Protein AF-A0A443RWI8-F1 (afdb_monomer)

Sequence (83 aa):
MIIVDDHIHEILEKWDQIDDEIWGKIIYMERNRRIAKAYARAPVLTINGSEDGFDGFKIGVNGFETSVNDAMVKRVKRHIGQV

Structure (mmCIF, N/CA/C/O backbone):
data_AF-A0A443RWI8-F1
#
_entry.id   AF-A0A443RWI8-F1
#
loop_
_atom_site.group_PDB
_atom_site.id
_atom_site.type_symbol
_atom_site.label_atom_id
_atom_site.label_alt_id
_atom_site.label_comp_id
_atom_site.label_asym_id
_atom_site.label_entity_id
_atom_site.label_seq_id
_atom_site.pdbx_PDB_ins_code
_atom_site.Cartn_x
_atom_site.Cartn_y
_atom_site.Cartn_z
_atom_site.occupancy
_atom_site.B_iso_or_equiv
_atom_site.auth_seq_id
_atom_site.auth_comp_id
_atom_site.auth_asym_id
_atom_site.auth_atom_id
_atom_site.pdbx_PDB_model_num
ATOM 1 N N . MET A 1 1 ? 14.744 -14.982 3.008 1.00 51.22 1 MET A N 1
ATOM 2 C CA . MET A 1 1 ? 13.514 -15.086 3.815 1.00 51.22 1 MET A CA 1
ATOM 3 C C . MET A 1 1 ? 13.726 -14.202 5.042 1.00 51.22 1 MET A C 1
ATOM 5 O O . MET A 1 1 ? 14.232 -14.706 6.022 1.00 51.22 1 MET A O 1
ATOM 9 N N . ILE A 1 2 ? 13.583 -12.873 4.899 1.00 70.75 2 ILE A N 1
ATOM 10 C CA . ILE A 1 2 ? 13.947 -11.868 5.938 1.00 70.75 2 ILE A CA 1
ATOM 11 C C . ILE A 1 2 ? 12.940 -10.694 5.939 1.00 70.75 2 ILE A C 1
ATOM 13 O O . ILE A 1 2 ? 12.490 -10.258 6.985 1.00 70.75 2 ILE A O 1
ATOM 17 N N . ILE A 1 3 ? 12.477 -10.250 4.759 1.00 80.06 3 ILE A N 1
ATOM 18 C CA . ILE A 1 3 ? 11.603 -9.063 4.613 1.00 80.06 3 ILE A CA 1
ATOM 19 C C . ILE A 1 3 ? 10.286 -9.157 5.405 1.00 80.06 3 ILE A C 1
ATOM 21 O O . ILE A 1 3 ? 9.823 -8.157 5.945 1.00 80.06 3 ILE A O 1
ATOM 25 N N . VAL A 1 4 ? 9.655 -10.334 5.446 1.00 83.88 4 VAL A N 1
ATOM 26 C CA . VAL A 1 4 ? 8.369 -10.507 6.144 1.00 83.88 4 VAL A CA 1
ATOM 27 C C . VAL A 1 4 ? 8.566 -10.430 7.657 1.00 83.88 4 VAL A C 1
ATOM 29 O O . VAL A 1 4 ? 7.838 -9.696 8.322 1.00 83.88 4 VAL A O 1
ATOM 32 N N . ASP A 1 5 ? 9.585 -11.112 8.179 1.00 91.44 5 ASP A N 1
ATOM 33 C CA . 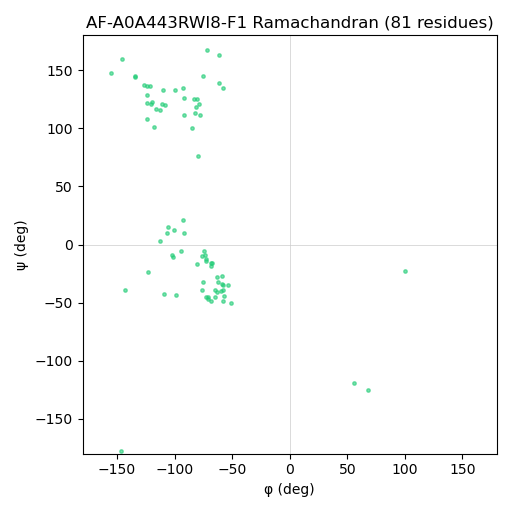ASP A 1 5 ? 9.864 -11.164 9.616 1.00 91.44 5 ASP A CA 1
ATOM 34 C C . ASP A 1 5 ? 10.246 -9.787 10.169 1.00 91.44 5 ASP A C 1
ATOM 36 O O . ASP A 1 5 ? 9.755 -9.413 11.234 1.00 91.44 5 ASP A O 1
ATOM 40 N N . ASP A 1 6 ? 11.025 -8.998 9.418 1.00 90.62 6 ASP A N 1
ATOM 41 C CA . ASP A 1 6 ? 11.361 -7.609 9.768 1.00 90.62 6 ASP A CA 1
ATOM 42 C C . ASP A 1 6 ? 10.102 -6.736 9.881 1.00 90.62 6 ASP A C 1
ATOM 44 O O . ASP A 1 6 ? 9.981 -5.882 10.760 1.00 90.62 6 ASP A O 1
ATOM 48 N N . HIS A 1 7 ? 9.138 -6.933 8.977 1.00 90.75 7 HIS A N 1
ATOM 49 C CA . HIS A 1 7 ? 7.904 -6.157 8.967 1.00 90.75 7 HIS A CA 1
ATOM 50 C C . HIS A 1 7 ? 6.925 -6.564 10.061 1.00 90.75 7 HIS A C 1
ATOM 52 O O . HIS A 1 7 ? 6.218 -5.690 10.567 1.00 90.75 7 HIS A O 1
ATOM 58 N N . ILE A 1 8 ? 6.908 -7.845 10.433 1.00 93.25 8 ILE A N 1
ATOM 59 C CA . ILE A 1 8 ? 6.152 -8.345 11.582 1.00 93.25 8 ILE A CA 1
ATOM 60 C C . ILE A 1 8 ? 6.769 -7.814 12.878 1.00 93.25 8 ILE A C 1
ATOM 62 O O . ILE A 1 8 ? 6.043 -7.242 13.687 1.00 93.25 8 ILE A O 1
ATOM 66 N N . HIS A 1 9 ? 8.092 -7.912 13.048 1.00 94.75 9 HIS A N 1
ATOM 67 C CA . HIS A 1 9 ? 8.780 -7.355 14.218 1.00 94.75 9 HIS A CA 1
ATOM 68 C C . HIS A 1 9 ? 8.519 -5.855 14.362 1.00 94.75 9 HIS A C 1
ATOM 70 O O . HIS A 1 9 ? 8.144 -5.413 15.442 1.00 94.75 9 HIS A O 1
ATOM 76 N N . GLU A 1 10 ? 8.595 -5.085 13.269 1.00 92.81 10 GLU A N 1
ATOM 77 C CA . GLU A 1 10 ? 8.289 -3.647 13.299 1.00 92.81 10 GLU A CA 1
ATOM 78 C C . GLU A 1 10 ? 6.862 -3.352 13.804 1.00 92.81 10 GL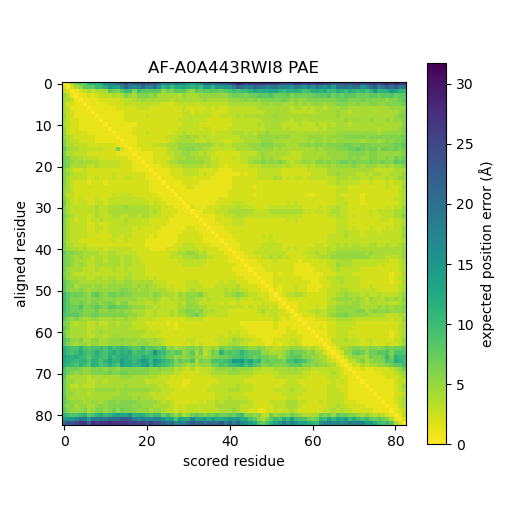U A C 1
ATOM 80 O O . GLU A 1 10 ? 6.639 -2.317 14.431 1.00 92.81 10 GLU A O 1
ATOM 85 N N . ILE A 1 11 ? 5.882 -4.213 13.499 1.00 94.75 11 ILE A N 1
ATOM 86 C CA . ILE A 1 11 ? 4.510 -4.069 14.008 1.00 94.75 11 ILE A CA 1
ATOM 87 C C . ILE A 1 11 ? 4.442 -4.424 15.492 1.00 94.75 11 ILE A C 1
ATOM 89 O O . ILE A 1 11 ? 3.847 -3.673 16.258 1.00 94.75 11 ILE A O 1
ATOM 93 N N . LEU A 1 12 ? 5.065 -5.530 15.900 1.00 95.75 12 LEU A N 1
ATOM 94 C CA . LEU A 1 12 ? 5.048 -5.993 17.288 1.00 95.75 12 LEU A CA 1
ATOM 95 C C . LEU A 1 12 ? 5.728 -4.999 18.237 1.00 95.75 12 LEU A C 1
ATOM 97 O O . LEU A 1 12 ? 5.203 -4.727 19.310 1.00 95.75 12 LEU A O 1
ATOM 101 N N . GLU A 1 13 ? 6.848 -4.399 17.829 1.00 96.75 13 GLU A N 1
ATOM 102 C CA . GLU A 1 13 ? 7.546 -3.374 18.621 1.00 96.75 13 GLU A CA 1
ATOM 103 C C . GLU A 1 13 ? 6.708 -2.108 18.839 1.00 96.75 13 GLU A C 1
ATOM 105 O O . GLU A 1 13 ? 6.897 -1.394 19.823 1.00 96.75 13 GLU A O 1
ATOM 110 N N . LYS A 1 14 ? 5.799 -1.808 17.909 1.00 94.50 14 LYS A N 1
ATOM 111 C CA . LYS A 1 14 ? 4.970 -0.597 17.924 1.00 94.50 14 LYS A CA 1
ATOM 112 C C . LYS A 1 14 ? 3.525 -0.879 18.299 1.00 94.50 14 LYS A C 1
ATOM 114 O O . LYS A 1 14 ? 2.707 0.022 18.161 1.00 94.50 14 LYS A O 1
ATOM 119 N N . TRP A 1 15 ? 3.215 -2.093 18.750 1.00 94.25 15 TRP A N 1
ATOM 120 C CA . TRP A 1 15 ? 1.845 -2.567 18.917 1.00 94.25 15 TRP A CA 1
ATOM 121 C C . TRP A 1 15 ? 0.976 -1.588 19.713 1.00 94.25 15 TRP A C 1
ATOM 123 O O . TRP A 1 15 ? -0.051 -1.142 19.216 1.00 94.25 15 TRP A O 1
ATOM 133 N N . ASP A 1 16 ? 1.459 -1.139 20.871 1.00 95.88 16 ASP A N 1
ATOM 134 C CA . ASP A 1 16 ? 0.717 -0.231 21.757 1.00 95.88 16 ASP A CA 1
ATOM 135 C C . ASP A 1 16 ? 0.632 1.223 21.245 1.00 95.88 16 ASP A C 1
ATOM 137 O O . ASP A 1 16 ? -0.063 2.053 21.825 1.00 95.88 16 ASP A O 1
ATOM 141 N N . GLN A 1 17 ? 1.367 1.559 20.181 1.00 94.62 17 GLN A N 1
ATOM 142 C CA . GLN A 1 17 ? 1.374 2.881 19.539 1.00 94.62 17 GLN A CA 1
ATOM 143 C C . GLN A 1 17 ? 0.549 2.903 18.246 1.00 94.62 17 GLN A C 1
ATOM 145 O O . GLN A 1 17 ? 0.377 3.966 17.645 1.00 94.62 17 GLN A O 1
ATOM 150 N N . ILE A 1 18 ? 0.095 1.739 17.775 1.00 93.38 18 ILE A N 1
ATOM 151 C CA . ILE A 1 18 ? -0.753 1.632 16.594 1.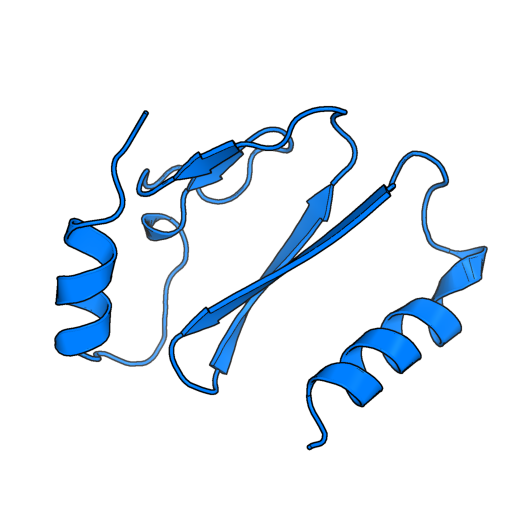00 93.38 18 ILE A CA 1
ATOM 152 C C . ILE A 1 18 ? -2.185 1.950 17.016 1.00 93.38 18 ILE A C 1
ATOM 154 O O . ILE A 1 18 ? -2.728 1.354 17.939 1.00 93.38 18 ILE A O 1
ATOM 158 N N . ASP A 1 19 ? -2.766 2.918 16.317 1.00 94.56 19 ASP A N 1
ATOM 159 C CA . ASP A 1 19 ? -4.166 3.309 16.444 1.00 94.56 19 ASP A CA 1
ATOM 160 C C . ASP A 1 19 ? -5.086 2.109 16.155 1.00 94.56 19 ASP A C 1
ATOM 162 O O . ASP A 1 19 ? -4.862 1.378 15.186 1.00 94.56 19 ASP A O 1
ATOM 166 N N . ASP A 1 20 ? -6.098 1.901 16.992 1.00 94.25 20 ASP A N 1
ATOM 167 C CA . ASP A 1 20 ? -6.993 0.744 16.945 1.00 94.25 20 ASP A CA 1
ATOM 168 C C . ASP A 1 20 ? -7.902 0.732 15.707 1.00 94.25 20 ASP A C 1
ATOM 170 O O . ASP A 1 20 ? -8.379 -0.329 15.301 1.00 94.25 20 ASP A O 1
ATOM 174 N N . GLU A 1 21 ? -8.069 1.877 15.038 1.00 95.44 21 GLU A N 1
ATOM 175 C CA . GLU A 1 21 ? -8.749 1.962 13.744 1.00 95.44 21 GLU A CA 1
ATOM 176 C C . GLU A 1 21 ? -7.914 1.393 12.582 1.00 95.44 21 GLU A C 1
ATOM 178 O O . GLU A 1 21 ? -8.432 1.180 11.481 1.00 95.44 21 GLU A O 1
ATOM 183 N N . ILE A 1 22 ? -6.611 1.158 12.779 1.00 95.69 22 ILE A N 1
ATOM 184 C CA . ILE A 1 22 ? -5.737 0.605 11.741 1.00 95.69 22 ILE A CA 1
ATOM 185 C C . ILE A 1 22 ? -5.890 -0.915 11.691 1.00 95.69 22 I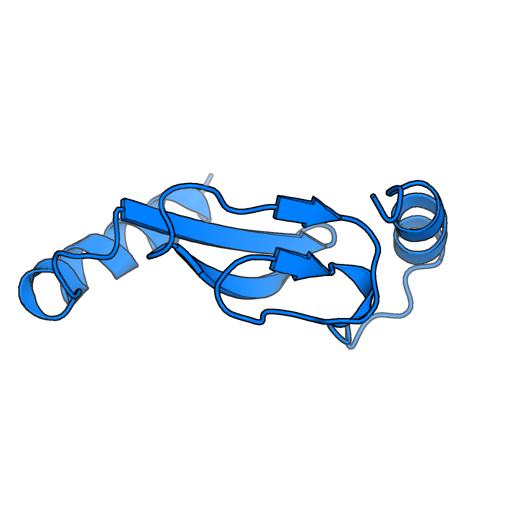LE A C 1
ATOM 187 O O . ILE A 1 22 ? -5.421 -1.639 12.565 1.00 95.69 22 ILE A O 1
ATOM 191 N N . TRP A 1 23 ? -6.445 -1.423 10.592 1.00 94.94 23 TRP A N 1
ATOM 192 C CA . TRP A 1 23 ? -6.637 -2.865 10.389 1.00 94.94 23 TRP A CA 1
ATOM 193 C C . TRP A 1 23 ? -5.588 -3.502 9.469 1.00 94.94 23 TRP A C 1
ATOM 195 O O . TRP A 1 23 ? -5.505 -4.727 9.369 1.00 94.94 23 TRP A O 1
ATOM 205 N N . GLY A 1 24 ? -4.771 -2.699 8.780 1.00 94.56 24 GLY A N 1
ATOM 206 C CA . GLY A 1 24 ? -3.802 -3.221 7.820 1.00 94.56 24 GLY A CA 1
ATOM 207 C C . GLY A 1 24 ? -2.602 -2.314 7.580 1.00 94.56 24 GLY A C 1
ATOM 208 O O . GLY A 1 24 ? -2.708 -1.090 7.580 1.00 94.56 24 GLY A O 1
ATOM 209 N N . LYS A 1 25 ? -1.445 -2.926 7.308 1.00 94.81 25 LYS A N 1
ATOM 210 C CA . LYS A 1 25 ? -0.232 -2.245 6.835 1.00 94.81 25 LYS A CA 1
ATOM 211 C C . LYS A 1 25 ? 0.107 -2.730 5.434 1.00 94.81 25 LYS A C 1
ATOM 213 O O . LYS A 1 25 ? 0.433 -3.897 5.232 1.00 94.81 25 LYS A O 1
ATOM 218 N N . ILE A 1 26 ? 0.061 -1.817 4.473 1.00 95.12 26 ILE A N 1
ATOM 219 C CA . ILE A 1 26 ? 0.365 -2.078 3.071 1.00 95.12 26 ILE A CA 1
ATOM 220 C C . ILE A 1 26 ? 1.789 -1.609 2.801 1.00 95.12 26 ILE A C 1
ATOM 222 O O . ILE A 1 26 ? 2.186 -0.507 3.185 1.00 95.12 26 ILE A O 1
ATOM 226 N N . ILE A 1 27 ? 2.566 -2.455 2.131 1.00 94.69 27 ILE A N 1
ATOM 227 C CA . ILE A 1 27 ? 3.955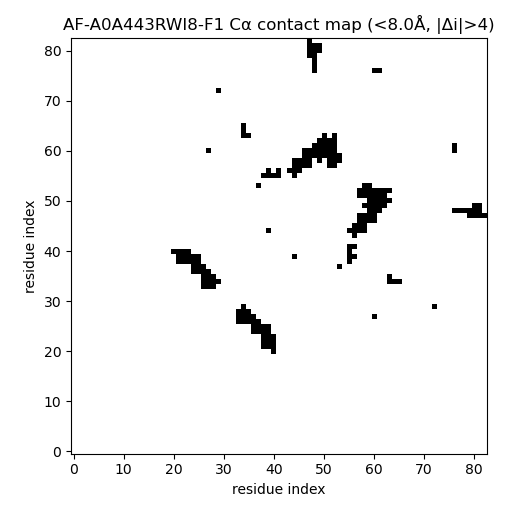 -2.176 1.778 1.00 94.69 27 ILE A CA 1
ATOM 228 C C . ILE A 1 27 ? 4.088 -2.328 0.268 1.00 94.69 27 ILE A C 1
ATOM 230 O O . ILE A 1 27 ? 4.036 -3.440 -0.255 1.00 94.69 27 ILE A O 1
ATOM 234 N N . TYR A 1 28 ? 4.247 -1.207 -0.435 1.00 94.19 28 TYR A N 1
ATOM 235 C CA . TYR A 1 28 ? 4.462 -1.218 -1.879 1.00 94.19 28 TYR A CA 1
ATOM 236 C C . TYR A 1 28 ? 5.943 -1.451 -2.177 1.00 94.19 28 TYR A C 1
ATOM 238 O O . TYR A 1 28 ? 6.820 -0.734 -1.681 1.00 94.19 28 TYR A O 1
ATOM 246 N N . MET A 1 29 ? 6.209 -2.470 -2.990 1.00 93.25 29 MET A N 1
ATOM 247 C CA . MET A 1 29 ? 7.549 -2.915 -3.347 1.00 93.25 29 MET A CA 1
ATOM 248 C C . MET A 1 29 ? 7.731 -2.847 -4.863 1.00 93.25 29 MET A C 1
ATOM 250 O O . MET A 1 29 ? 6.887 -3.321 -5.620 1.00 93.25 29 MET A O 1
ATOM 254 N N . GLU A 1 30 ? 8.878 -2.344 -5.304 1.00 93.75 30 GLU A N 1
ATOM 255 C CA . GLU A 1 30 ? 9.355 -2.493 -6.678 1.00 93.75 30 GLU A CA 1
ATOM 256 C C . GLU A 1 30 ? 10.596 -3.386 -6.643 1.00 93.75 30 GLU A C 1
ATOM 258 O O . GLU A 1 30 ? 11.613 -3.042 -6.036 1.00 93.75 30 GLU A O 1
ATOM 263 N N . ARG A 1 31 ? 10.514 -4.570 -7.268 1.00 91.12 31 ARG A N 1
ATOM 264 C CA . ARG A 1 31 ? 11.543 -5.620 -7.149 1.00 91.12 31 ARG A CA 1
ATOM 265 C C . ARG A 1 31 ? 11.778 -5.985 -5.674 1.00 91.12 31 ARG A C 1
ATOM 267 O O . ARG A 1 31 ? 10.864 -6.437 -4.998 1.00 91.12 31 ARG A O 1
ATOM 274 N N . ASN A 1 32 ? 13.000 -5.801 -5.181 1.00 90.50 32 ASN A N 1
ATOM 275 C CA . ASN A 1 32 ? 13.422 -6.032 -3.803 1.00 90.50 32 ASN A CA 1
ATOM 276 C C . ASN A 1 32 ? 13.501 -4.737 -2.973 1.00 90.50 32 ASN A C 1
ATOM 278 O O . ASN A 1 32 ? 14.095 -4.745 -1.896 1.00 90.50 32 ASN A O 1
ATOM 282 N N . AR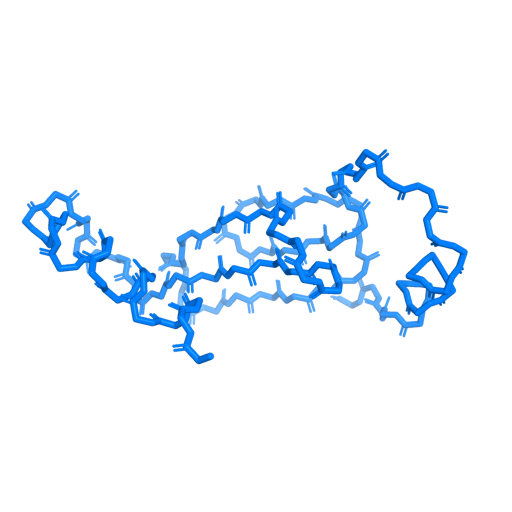G A 1 33 ? 12.951 -3.619 -3.465 1.00 89.50 33 ARG A N 1
ATOM 283 C CA . ARG A 1 33 ? 12.983 -2.324 -2.777 1.00 89.50 33 ARG A CA 1
ATOM 284 C C . ARG A 1 33 ? 11.602 -1.941 -2.281 1.00 89.50 33 ARG A C 1
ATOM 286 O O . ARG A 1 33 ? 10.632 -1.981 -3.030 1.00 89.50 33 ARG A O 1
ATOM 293 N N . ARG A 1 34 ? 11.545 -1.511 -1.025 1.00 92.12 34 ARG A N 1
ATOM 294 C CA . ARG A 1 34 ? 10.361 -0.892 -0.437 1.00 92.12 34 ARG A CA 1
ATOM 295 C C . ARG A 1 34 ? 10.267 0.556 -0.890 1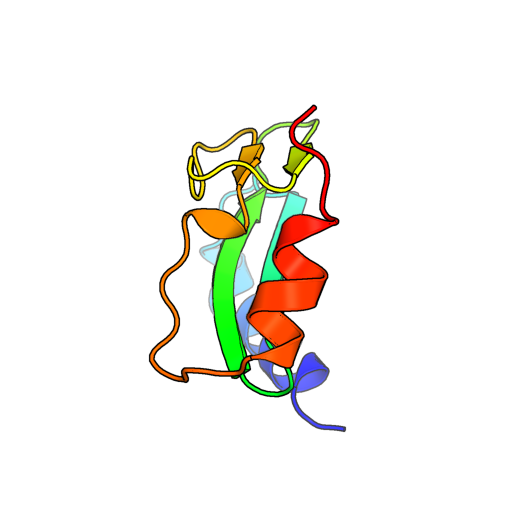.00 92.12 34 ARG A C 1
ATOM 297 O O . ARG A 1 34 ? 11.177 1.329 -0.606 1.00 92.12 34 ARG A O 1
ATOM 304 N N . ILE A 1 35 ? 9.170 0.899 -1.552 1.00 93.69 35 ILE A N 1
ATOM 305 C CA . ILE A 1 35 ? 8.927 2.240 -2.089 1.00 93.69 35 ILE A CA 1
ATOM 306 C C . ILE A 1 35 ? 8.032 3.048 -1.146 1.00 93.69 35 ILE A C 1
ATOM 308 O O . ILE A 1 35 ? 8.344 4.195 -0.851 1.00 93.69 35 ILE A O 1
ATOM 312 N N . ALA A 1 36 ? 6.972 2.439 -0.603 1.00 93.38 36 ALA A N 1
ATOM 313 C CA . ALA A 1 36 ? 6.050 3.120 0.305 1.00 93.38 36 ALA A CA 1
ATOM 314 C C . ALA A 1 36 ? 5.498 2.192 1.397 1.00 93.38 36 ALA A C 1
ATOM 316 O O . ALA A 1 36 ? 5.502 0.965 1.260 1.00 93.38 36 ALA A O 1
ATOM 317 N N . LYS A 1 37 ? 5.015 2.800 2.486 1.00 93.25 37 LYS A N 1
ATOM 318 C CA . LYS A 1 37 ? 4.218 2.157 3.538 1.00 93.25 37 LYS A CA 1
ATOM 319 C C . LYS A 1 37 ? 2.929 2.958 3.716 1.00 93.25 37 LYS A C 1
ATOM 321 O O . LYS A 1 37 ? 2.996 4.182 3.771 1.00 93.25 37 LYS A O 1
ATOM 326 N N . ALA A 1 38 ? 1.800 2.278 3.849 1.00 94.19 38 ALA A N 1
ATOM 327 C CA . ALA A 1 38 ? 0.509 2.887 4.150 1.00 94.19 38 ALA A CA 1
ATOM 328 C C . ALA A 1 38 ? -0.197 2.092 5.252 1.00 94.19 38 ALA A C 1
ATOM 330 O O . ALA A 1 38 ? -0.068 0.868 5.316 1.00 94.19 38 ALA A O 1
ATOM 331 N N . TYR A 1 39 ? -0.937 2.788 6.111 1.00 94.69 39 TYR A N 1
ATOM 332 C CA . TYR A 1 39 ? -1.766 2.182 7.151 1.00 94.69 39 TYR A CA 1
ATOM 333 C C . TYR A 1 39 ? -3.233 2.342 6.761 1.00 94.69 39 TYR A C 1
ATOM 335 O O . TYR A 1 39 ? -3.702 3.460 6.555 1.00 94.69 39 TYR A O 1
ATOM 343 N N . ALA A 1 40 ? -3.939 1.225 6.617 1.00 95.69 40 ALA A N 1
ATOM 344 C CA . ALA A 1 40 ? -5.342 1.201 6.248 1.00 95.69 40 ALA A CA 1
ATOM 345 C C . ALA A 1 40 ? -6.210 1.457 7.477 1.00 95.69 40 ALA A C 1
ATOM 347 O O . ALA A 1 40 ? -6.182 0.676 8.426 1.00 95.69 40 ALA A O 1
ATOM 348 N N . ARG A 1 41 ? -6.974 2.548 7.416 1.00 95.62 41 ARG A N 1
ATOM 349 C CA . ARG A 1 41 ? -8.019 2.901 8.387 1.00 95.62 41 ARG A CA 1
ATOM 350 C C . ARG A 1 41 ? -9.410 2.746 7.785 1.00 95.62 41 ARG A C 1
ATOM 352 O O . ARG A 1 41 ? -10.312 2.201 8.405 1.00 95.62 41 ARG A O 1
ATOM 359 N N . ALA A 1 42 ? -9.577 3.184 6.535 1.00 93.88 42 ALA A N 1
ATOM 360 C CA . ALA A 1 42 ? -10.835 3.038 5.819 1.00 93.88 42 ALA A CA 1
ATOM 361 C C . ALA A 1 42 ? -11.208 1.550 5.661 1.00 93.88 42 ALA A C 1
ATOM 363 O O . ALA A 1 42 ? -10.328 0.755 5.320 1.00 93.88 42 ALA A O 1
ATOM 364 N N . PRO A 1 43 ? -12.486 1.157 5.834 1.00 94.06 43 PRO A N 1
ATOM 365 C CA . PRO A 1 43 ? -12.919 -0.239 5.688 1.00 94.06 43 PRO A CA 1
ATOM 366 C C . PRO A 1 43 ? -12.634 -0.832 4.304 1.00 94.06 43 PRO A C 1
ATOM 368 O O . PRO A 1 43 ? -12.488 -2.042 4.153 1.00 94.06 43 PRO A O 1
ATOM 371 N N . VAL A 1 44 ? -12.572 0.029 3.286 1.00 93.81 44 VAL A N 1
ATOM 372 C CA . VAL A 1 44 ? -12.235 -0.327 1.911 1.00 93.81 44 VAL A CA 1
ATOM 373 C C . VAL A 1 44 ? -11.057 0.528 1.475 1.00 93.81 44 VAL A C 1
ATOM 375 O O . VAL A 1 44 ? -11.100 1.753 1.584 1.00 93.81 44 VAL A O 1
ATOM 378 N N . LEU A 1 45 ? -10.025 -0.132 0.954 1.00 94.38 45 LEU A N 1
ATOM 379 C CA . LEU A 1 45 ? -8.842 0.503 0.395 1.00 94.38 45 LEU A CA 1
ATOM 380 C C . LEU A 1 45 ? -8.706 0.101 -1.074 1.00 94.38 45 LEU A C 1
ATOM 382 O O . LEU A 1 45 ? -8.623 -1.085 -1.393 1.00 94.38 45 LEU A O 1
ATOM 386 N N . THR A 1 46 ? -8.670 1.085 -1.966 1.00 94.81 46 THR A N 1
ATOM 387 C CA . THR A 1 46 ? -8.485 0.858 -3.406 1.00 94.81 46 THR A CA 1
ATOM 388 C C . THR A 1 46 ? -7.006 0.942 -3.757 1.00 94.81 46 THR A C 1
ATOM 390 O O . THR A 1 46 ? -6.328 1.870 -3.336 1.00 94.81 46 THR A O 1
ATOM 393 N N . ILE A 1 47 ? -6.486 0.004 -4.547 1.00 95.44 47 ILE A N 1
ATOM 394 C CA . ILE A 1 47 ? -5.110 0.057 -5.060 1.00 95.44 47 ILE A CA 1
ATOM 395 C C . ILE A 1 47 ? -5.183 0.063 -6.582 1.00 95.44 47 ILE A C 1
ATOM 397 O O . ILE A 1 47 ? -5.728 -0.869 -7.172 1.00 95.44 47 ILE A O 1
ATOM 401 N N . ASN A 1 48 ? -4.649 1.104 -7.216 1.00 95.25 48 ASN A N 1
ATOM 402 C CA . ASN A 1 48 ? -4.725 1.276 -8.663 1.00 95.25 48 ASN A CA 1
ATOM 403 C C . ASN A 1 48 ? -3.466 1.975 -9.222 1.00 95.25 48 ASN A C 1
ATOM 405 O O . ASN A 1 48 ? -2.496 2.231 -8.508 1.00 95.25 48 ASN A O 1
ATOM 409 N N . GLY A 1 49 ? -3.455 2.229 -10.530 1.00 94.69 49 GLY A N 1
ATOM 410 C CA . GLY A 1 49 ? -2.361 2.862 -11.267 1.00 94.69 49 GLY A CA 1
ATOM 411 C C . GLY A 1 49 ? -2.492 4.379 -11.408 1.00 94.69 49 GLY A C 1
ATOM 412 O O . GLY A 1 49 ? -1.922 4.941 -12.347 1.00 94.69 49 GLY A O 1
ATOM 413 N N . SER A 1 50 ? -3.268 5.056 -10.559 1.00 94.19 50 SER A N 1
ATOM 414 C CA . SER A 1 50 ? -3.306 6.521 -10.572 1.00 94.19 50 SER A CA 1
ATOM 415 C C . SER A 1 50 ? -2.009 7.119 -10.012 1.00 94.19 50 SER A C 1
ATOM 417 O O . SER A 1 50 ? -1.165 6.422 -9.434 1.00 94.19 50 SER A O 1
ATOM 419 N N . GLU A 1 51 ? -1.835 8.423 -10.216 1.00 93.25 51 GLU A N 1
ATOM 420 C CA . GLU A 1 51 ? -0.698 9.201 -9.708 1.00 93.25 51 GLU A CA 1
ATOM 421 C C . GLU A 1 51 ? -0.990 9.838 -8.336 1.00 93.25 51 GLU A C 1
ATOM 423 O O . GLU A 1 51 ? -0.190 10.620 -7.835 1.00 93.25 51 GLU A O 1
ATOM 428 N N . ASP A 1 52 ? -2.106 9.463 -7.699 1.00 90.56 52 ASP A N 1
ATOM 429 C CA . ASP A 1 52 ? -2.614 10.110 -6.479 1.00 90.56 52 ASP A CA 1
ATOM 430 C C . ASP A 1 52 ? -1.781 9.793 -5.220 1.00 90.56 52 ASP A C 1
ATOM 432 O O . ASP A 1 52 ? -1.953 10.422 -4.178 1.00 90.56 52 ASP A O 1
ATOM 436 N N . GLY A 1 53 ? -0.875 8.810 -5.276 1.00 91.06 53 GLY A N 1
ATOM 437 C CA . GLY A 1 53 ? -0.104 8.392 -4.105 1.00 91.06 53 GLY A CA 1
ATOM 438 C C . GLY A 1 53 ? -1.003 7.729 -3.060 1.00 91.06 53 GLY A C 1
ATOM 439 O O . GLY A 1 53 ? -1.671 6.755 -3.382 1.00 91.06 53 GLY A O 1
ATOM 440 N N . PHE A 1 54 ? -1.008 8.202 -1.811 1.00 93.12 54 PHE A N 1
ATOM 441 C CA . PHE A 1 54 ? -1.892 7.685 -0.754 1.00 93.12 54 PHE A CA 1
ATOM 442 C C . PHE A 1 54 ? -2.733 8.807 -0.140 1.00 93.12 54 PHE A C 1
ATOM 444 O O . PHE A 1 54 ? -2.173 9.748 0.419 1.00 93.12 54 PHE A O 1
ATOM 451 N N . ASP A 1 55 ? -4.060 8.670 -0.195 1.00 88.88 55 ASP A N 1
ATOM 452 C CA . ASP A 1 55 ? -5.023 9.665 0.312 1.00 88.88 55 ASP A CA 1
ATOM 453 C C . ASP A 1 55 ? -5.842 9.183 1.533 1.00 88.88 55 ASP A C 1
ATOM 455 O O . ASP A 1 55 ? -6.714 9.898 2.024 1.00 88.88 55 ASP A O 1
ATOM 459 N N . GLY A 1 56 ? -5.571 7.972 2.035 1.00 89.44 56 GLY A N 1
ATOM 460 C CA . GLY A 1 56 ? -6.319 7.331 3.127 1.00 89.44 56 GLY A CA 1
ATOM 461 C C . GLY A 1 56 ? -7.355 6.292 2.677 1.00 89.44 56 GLY A C 1
ATOM 462 O O . GLY A 1 56 ? -7.662 5.379 3.444 1.00 89.44 56 GLY A O 1
ATOM 463 N N . PHE A 1 57 ? -7.829 6.369 1.432 1.00 91.88 57 PHE A N 1
ATOM 464 C CA . PHE A 1 57 ? -8.837 5.472 0.842 1.00 91.88 57 PHE A CA 1
ATOM 465 C C . PHE A 1 57 ? -8.336 4.774 -0.428 1.00 91.88 57 PHE A C 1
ATOM 467 O O . PHE A 1 57 ? -8.822 3.700 -0.797 1.00 91.88 57 PHE A O 1
ATOM 474 N N . LYS A 1 58 ? -7.349 5.365 -1.098 1.00 93.62 58 LYS A N 1
ATOM 475 C CA . LYS A 1 58 ? -6.769 4.917 -2.353 1.00 93.62 58 LYS A CA 1
ATOM 476 C C . LYS A 1 58 ? -5.246 4.971 -2.296 1.00 93.62 58 LYS A C 1
ATOM 478 O O . LYS A 1 58 ? -4.654 5.869 -1.702 1.00 93.62 58 LYS A O 1
ATOM 483 N N . ILE A 1 59 ? -4.621 3.990 -2.940 1.00 95.69 59 ILE A N 1
ATOM 484 C CA . ILE A 1 59 ? -3.191 3.920 -3.220 1.00 95.69 59 ILE A CA 1
ATOM 485 C C . ILE A 1 59 ? -2.996 3.910 -4.742 1.00 95.69 59 ILE A C 1
ATOM 487 O O . ILE A 1 59 ? -3.149 2.870 -5.385 1.00 95.69 59 ILE A O 1
ATOM 491 N N . GLY A 1 60 ? -2.633 5.060 -5.304 1.00 95.75 60 GLY A N 1
ATOM 492 C CA . GLY A 1 60 ? -2.174 5.228 -6.679 1.00 95.75 60 GLY A CA 1
ATOM 493 C C . GLY A 1 60 ? -0.679 4.941 -6.789 1.00 95.75 60 GLY A C 1
ATOM 494 O O . GLY A 1 60 ? 0.161 5.778 -6.454 1.00 95.75 60 GLY A O 1
ATOM 495 N N . VAL A 1 61 ? -0.312 3.747 -7.263 1.00 94.38 61 VAL A N 1
ATOM 496 C CA . VAL A 1 61 ? 1.090 3.282 -7.226 1.00 94.38 61 VAL A CA 1
ATOM 497 C C . VAL A 1 61 ? 2.028 4.052 -8.164 1.00 94.38 61 VAL A C 1
ATOM 499 O O . VAL A 1 61 ? 3.254 3.977 -8.018 1.00 94.38 61 VAL A O 1
ATOM 502 N N . ASN A 1 62 ? 1.482 4.797 -9.129 1.00 93.19 62 ASN A N 1
ATOM 503 C CA . ASN A 1 62 ? 2.267 5.649 -10.022 1.00 93.19 62 ASN A CA 1
ATOM 504 C C . ASN A 1 62 ? 2.645 6.986 -9.374 1.00 93.19 62 ASN A C 1
ATOM 506 O O . ASN A 1 62 ? 3.607 7.596 -9.824 1.00 93.19 62 ASN A O 1
ATOM 510 N N . GLY A 1 63 ? 1.980 7.373 -8.279 1.00 92.19 63 GLY A N 1
ATOM 511 C CA . GLY A 1 63 ? 2.297 8.584 -7.516 1.00 92.19 63 GLY A CA 1
ATOM 512 C C . GLY A 1 63 ? 3.537 8.464 -6.626 1.00 92.19 63 GLY A C 1
ATOM 513 O O . GLY A 1 63 ? 4.009 9.461 -6.088 1.00 92.19 63 GLY A O 1
ATOM 514 N N . PHE A 1 64 ? 4.092 7.258 -6.459 1.00 92.31 64 PHE A N 1
ATOM 515 C CA . PHE A 1 64 ? 5.341 7.074 -5.722 1.00 92.31 64 PHE A CA 1
ATOM 516 C C . PHE A 1 64 ? 6.555 7.137 -6.646 1.00 92.31 64 PHE A C 1
ATOM 518 O O . PHE A 1 64 ? 6.676 6.362 -7.604 1.00 92.31 64 PHE A O 1
ATOM 525 N N . GLU A 1 65 ? 7.489 8.018 -6.301 1.00 83.88 65 GLU A N 1
ATOM 526 C CA . GLU A 1 65 ? 8.782 8.113 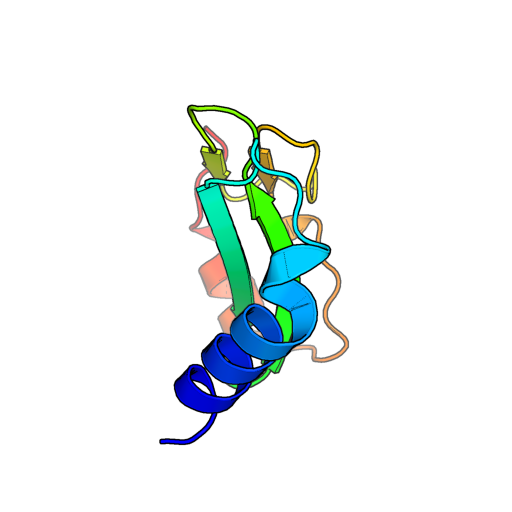-6.964 1.00 83.88 65 GLU A CA 1
ATOM 527 C C . GLU A 1 65 ? 9.714 6.969 -6.550 1.00 83.88 65 GLU A C 1
ATOM 529 O O . GLU A 1 65 ? 9.746 6.520 -5.403 1.00 83.88 65 GLU A O 1
ATOM 534 N N . THR A 1 66 ? 10.521 6.513 -7.504 1.00 81.50 66 THR A N 1
ATOM 535 C CA . THR A 1 66 ? 11.557 5.503 -7.290 1.00 81.50 66 THR A CA 1
ATOM 536 C C . THR A 1 66 ? 12.896 6.065 -7.749 1.00 81.50 66 THR A C 1
ATOM 538 O O . THR A 1 66 ? 12.995 6.681 -8.810 1.00 81.50 66 THR A O 1
ATOM 541 N N . SER A 1 67 ? 13.953 5.848 -6.966 1.00 78.38 67 SER A N 1
ATOM 542 C CA . SER A 1 67 ? 15.310 6.295 -7.317 1.00 78.38 67 SER A CA 1
ATOM 543 C C . SER A 1 67 ? 15.962 5.441 -8.409 1.00 78.38 67 SER A C 1
ATOM 545 O O . SER A 1 67 ? 17.059 5.751 -8.872 1.00 78.38 67 SER A O 1
ATOM 547 N N . VAL A 1 68 ? 15.305 4.356 -8.830 1.00 82.81 68 VAL A N 1
ATOM 548 C CA . VAL A 1 68 ? 15.820 3.417 -9.827 1.00 82.81 68 VAL A CA 1
ATOM 549 C C . VAL A 1 68 ? 15.014 3.523 -11.108 1.00 82.81 68 VAL A C 1
ATOM 551 O O . VAL A 1 68 ? 13.821 3.234 -11.150 1.00 82.81 68 VAL A O 1
ATOM 554 N N . ASN A 1 69 ? 15.694 3.854 -12.200 1.00 84.31 69 ASN A N 1
ATOM 555 C CA . ASN A 1 69 ? 15.094 3.841 -13.525 1.00 84.31 69 ASN A CA 1
ATOM 556 C C . ASN A 1 69 ? 15.034 2.405 -14.094 1.00 84.31 69 ASN A C 1
ATOM 558 O O . ASN A 1 69 ? 15.843 2.040 -14.944 1.00 84.31 69 ASN A O 1
ATOM 562 N N . ASP A 1 70 ? 14.090 1.581 -13.620 1.00 92.44 70 ASP A N 1
ATOM 563 C CA . ASP A 1 70 ? 13.833 0.232 -14.159 1.00 92.44 70 ASP A CA 1
ATOM 564 C C . ASP A 1 70 ? 12.752 0.286 -15.260 1.00 92.44 70 ASP A C 1
ATOM 566 O O . ASP A 1 70 ? 11.568 0.537 -15.012 1.00 92.44 70 ASP A O 1
ATOM 570 N N . ALA A 1 71 ? 13.164 0.033 -16.507 1.00 94.00 71 ALA A N 1
ATOM 571 C CA . ALA A 1 71 ? 12.286 0.073 -17.677 1.00 94.00 71 ALA A CA 1
ATOM 572 C C . ALA A 1 71 ? 11.152 -0.965 -17.626 1.00 94.00 71 ALA A C 1
ATOM 574 O O . ALA A 1 71 ? 10.054 -0.712 -18.131 1.00 94.00 71 ALA A O 1
ATOM 575 N N . MET A 1 72 ? 11.387 -2.124 -17.007 1.00 94.62 72 MET A N 1
ATOM 576 C CA . MET A 1 72 ? 10.378 -3.168 -16.881 1.00 94.62 72 MET A CA 1
ATOM 577 C C . MET A 1 72 ? 9.358 -2.820 -15.800 1.00 94.62 72 MET A C 1
ATOM 579 O O . MET A 1 72 ? 8.166 -3.000 -16.038 1.00 94.62 72 MET A O 1
ATOM 583 N N . VAL A 1 73 ? 9.789 -2.242 -14.675 1.00 93.69 73 VAL A N 1
ATOM 584 C CA . VAL A 1 73 ? 8.868 -1.698 -13.659 1.00 93.69 73 VAL A CA 1
ATOM 585 C C . VAL A 1 73 ? 7.967 -0.636 -14.287 1.00 93.69 73 VAL A C 1
ATOM 587 O O . VAL A 1 73 ? 6.746 -0.746 -14.210 1.00 93.69 73 VAL A O 1
ATOM 590 N N . LYS A 1 74 ? 8.540 0.321 -15.030 1.00 91.94 74 LYS A N 1
ATOM 591 C CA . LYS A 1 74 ? 7.769 1.340 -15.768 1.00 91.94 74 LYS A CA 1
ATOM 592 C C . LYS A 1 74 ? 6.801 0.748 -16.791 1.00 91.94 74 LYS A C 1
ATOM 594 O O . LYS A 1 74 ? 5.751 1.326 -17.065 1.00 91.94 74 LYS A O 1
ATOM 599 N N . ARG A 1 75 ? 7.154 -0.374 -17.424 1.00 92.94 75 ARG A N 1
ATOM 600 C CA . ARG A 1 75 ? 6.258 -1.071 -18.354 1.00 92.94 75 ARG A CA 1
ATOM 601 C C . ARG A 1 75 ? 5.111 -1.742 -17.603 1.00 92.94 75 ARG A C 1
ATOM 603 O O . ARG A 1 75 ? 3.975 -1.571 -18.017 1.00 92.94 75 ARG A O 1
ATOM 610 N N . VAL A 1 76 ? 5.377 -2.460 -16.513 1.00 93.94 76 VAL A N 1
ATOM 611 C CA . VAL A 1 76 ? 4.343 -3.152 -15.721 1.00 93.94 76 VAL A CA 1
ATOM 612 C C . VAL A 1 76 ? 3.381 -2.157 -15.075 1.00 93.94 76 VAL A C 1
ATOM 614 O O . VAL A 1 76 ? 2.175 -2.325 -15.207 1.00 93.94 76 VAL A O 1
ATOM 617 N N . LYS A 1 77 ? 3.897 -1.075 -14.481 1.00 92.25 77 LYS A N 1
ATOM 618 C CA . LYS A 1 77 ? 3.097 -0.008 -13.858 1.00 92.25 77 LYS A CA 1
ATOM 619 C C . LYS A 1 77 ? 2.036 0.590 -14.792 1.00 92.25 77 LYS A C 1
ATOM 621 O O . LYS A 1 77 ? 0.929 0.875 -14.357 1.00 92.25 77 LYS A O 1
ATOM 626 N N . ARG A 1 78 ? 2.332 0.687 -16.095 1.00 90.69 78 ARG A N 1
ATOM 627 C CA . ARG A 1 78 ? 1.382 1.150 -17.128 1.00 90.69 78 ARG A CA 1
ATOM 628 C C . ARG A 1 78 ? 0.204 0.207 -17.389 1.00 90.69 78 ARG A C 1
ATOM 630 O O . ARG A 1 78 ? -0.759 0.626 -18.015 1.00 90.69 78 ARG A O 1
ATOM 637 N N . HIS A 1 79 ? 0.283 -1.047 -16.953 1.00 93.88 79 HIS A N 1
ATOM 638 C CA . HIS A 1 79 ? -0.808 -2.017 -17.092 1.00 93.88 79 HIS A CA 1
ATOM 639 C C . HIS A 1 79 ? -1.695 -2.080 -15.841 1.00 93.88 79 HIS A C 1
ATOM 641 O O . HIS A 1 79 ? -2.702 -2.783 -15.846 1.00 93.88 79 HIS A O 1
ATOM 647 N N . ILE A 1 80 ? -1.335 -1.364 -14.770 1.00 91.94 80 ILE A N 1
ATOM 648 C CA . ILE A 1 80 ? -2.168 -1.248 -13.575 1.00 91.94 80 ILE A CA 1
ATOM 649 C C . ILE A 1 80 ? -3.260 -0.226 -13.912 1.00 91.94 80 ILE A C 1
ATOM 651 O O . ILE A 1 80 ? -2.966 0.944 -14.146 1.00 91.94 80 ILE A O 1
ATOM 655 N N . GLY A 1 81 ? -4.509 -0.688 -14.027 1.00 89.69 81 GLY A N 1
ATOM 656 C CA . GLY A 1 81 ? -5.655 0.155 -14.390 1.00 89.69 81 GLY A CA 1
ATOM 657 C C . GLY A 1 81 ? -5.909 1.284 -1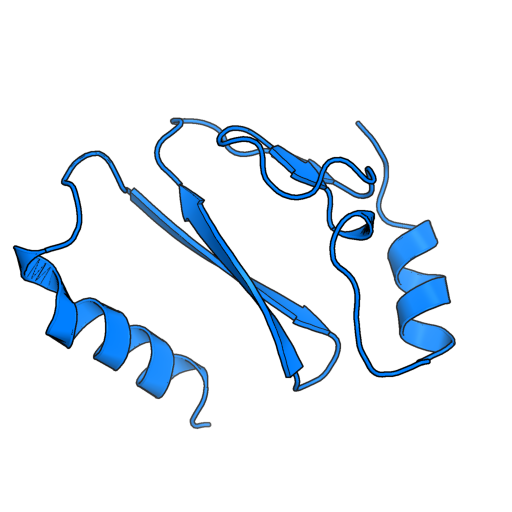3.384 1.00 89.69 81 GLY A C 1
ATOM 658 O O . GLY A 1 81 ? -5.419 1.233 -12.260 1.00 89.69 81 GLY A O 1
ATOM 659 N N . GLN A 1 82 ? -6.678 2.301 -13.781 1.00 76.69 82 GLN A N 1
ATOM 660 C CA . GLN A 1 82 ? -6.901 3.527 -12.992 1.00 76.69 82 GLN A CA 1
ATOM 661 C C . GLN A 1 82 ? -8.282 3.625 -12.325 1.00 76.69 82 GLN A C 1
ATOM 663 O O . GLN A 1 82 ? -8.670 4.717 -11.918 1.00 76.69 82 GLN A O 1
ATOM 668 N N . VAL A 1 83 ? -9.028 2.518 -12.247 1.00 61.12 83 VAL A N 1
ATOM 669 C CA . VAL A 1 83 ? -10.416 2.523 -11.744 1.00 61.12 83 VAL A CA 1
ATOM 670 C C . VAL A 1 83 ? -10.485 3.059 -10.314 1.00 61.12 83 VAL A C 1
ATOM 672 O O . VAL A 1 83 ? -9.626 2.657 -9.493 1.00 61.12 83 VAL A O 1
#

Radius of gyration: 14.09 Å; Cα contacts (8 Å, |Δi|>4): 103; chains: 1; bounding box: 29×25×40 Å

InterPro domains:
  IPR001132 SMAD domain [PF03166] (21-82)
  IPR001132 SMAD domain [PS51076] (23-83)
  IPR008984 SMAD/FHA domain superfamily [SSF49879] (9-82)
  IPR017855 SMAD-like domain superfamily [G3DSA:2.60.200.10] (2-82)

Solvent-accessible surface area (backbone atoms only — not comparable to full-atom values): 5145 Å² total; per-residue (Å²): 144,55,73,64,61,55,54,50,49,58,46,63,80,38,50,95,76,55,60,86,64,50,82,43,78,47,72,48,63,57,93,95,39,80,68,49,76,48,70,36,55,47,97,61,72,48,76,31,34,33,64,73,24,73,76,62,44,41,36,13,63,58,39,57,79,69,98,65,94,49,69,64,59,61,54,54,53,73,71,42,58,69,121

pLDDT: mean 91.14, std 7.23, range [51.22, 96.75]

Organism: NCBI:txid299467

Mean predicted aligned error: 4.09 Å

Foldseek 3Di:
DPVVVVVVVVCVVCVVVDDPLFPDWDFDDDPPDTQDIDTANDPAAAEFCDLPDDDNRYHNPVVTDDPDPDPVSVVVSVVGHDD

Nearest PDB structures (foldseek):
  4r9p-assembly1_A  TM=9.812E-01  e=9.094E-09  Drosophila melanogaster
  1dev-assembly2_C  TM=8.932E-01  e=2.835E-03  Homo sapiens
  5xod-assembly1_A  TM=8.994E-01  e=8.793E-03  Homo sapiens
  1mjs-assembly1_A  TM=9.297E-01  e=2.727E-02  Homo sapiens
  1mk2-assembly1_A  TM=8.918E-01  e=2.089E-02  Homo sapiens

Secondary structure (DSSP, 8-state):
--HHHHHHHHHHHTGGGS-TT--EEEEEEETTEEEEEEEE-SSS-EEES-S-EE-SSEEEGGGS--SS--HHHHHHHTTS---